Protein AF-A0A523IWC7-F1 (afdb_monomer_lite)

Foldseek 3Di:
DDDDDDDDPDDPDPPPPPPDDDPVNVVVVVVVVVVVVVVVVVVVVVVVVVVVPDDPVVVPCPDDDDPPDDDDDDCVPPDDAADPPDPDDDDDDDDPPDPVRVVVVVVVVVCCVVPRHPD

Secondary structure (DSSP, 8-state):
----------SSSSSSSTTSPPHHHHHHHHHHHHHHHHHHHHHHHHHHHHHHH--TTTTT------TT-------TT----S-TT-SS-PPPP--TT-HHHHHHHHHHHHHHHHHTT--

Sequence (119 aa):
MKRSIVAMGASLALALGACQPTNQQLEDLAKQQDEILAKLTSLEANQKKLLASATPAARRQRPKEDYNKVYKIDIAGSPFLGKADAPVVIVEWSDFQCPYCARATPPLKEVQKKYGDDK

Structure (mmCIF, N/CA/C/O backbone):
data_AF-A0A523IWC7-F1
#
_entry.id   AF-A0A523IWC7-F1
#
loop_
_atom_site.group_PDB
_atom_site.id
_atom_site.type_symbol
_atom_site.label_atom_id
_atom_site.label_alt_id
_atom_site.label_comp_id
_atom_site.label_asym_id
_atom_site.label_entity_id
_atom_site.label_seq_id
_atom_site.pdbx_PDB_ins_code
_atom_site.Cartn_x
_atom_site.Cartn_y
_atom_site.Cartn_z
_atom_site.occupancy
_atom_site.B_iso_or_equiv
_atom_site.auth_seq_id
_atom_site.auth_comp_id
_atom_site.auth_asym_id
_atom_site.auth_atom_id
_atom_site.pdbx_PDB_model_num
ATOM 1 N N . MET A 1 1 ? -53.099 63.778 58.163 1.00 39.47 1 MET A N 1
ATOM 2 C CA . MET A 1 1 ? -53.334 64.291 56.794 1.00 39.47 1 MET A CA 1
ATOM 3 C C . MET A 1 1 ? -52.555 63.439 55.806 1.00 39.47 1 MET A C 1
ATOM 5 O O . MET A 1 1 ? -51.437 63.052 56.102 1.00 39.47 1 MET A O 1
ATOM 9 N N . LYS A 1 2 ? -53.218 63.110 54.697 1.00 48.31 2 LYS A N 1
ATOM 10 C CA . LYS A 1 2 ? -52.832 62.270 53.551 1.00 48.31 2 LYS A CA 1
ATOM 11 C C . LYS A 1 2 ? -51.381 62.417 53.058 1.00 48.31 2 LYS A C 1
ATOM 13 O O . LYS A 1 2 ? -50.902 63.544 52.970 1.00 48.31 2 LYS A O 1
ATOM 18 N N . ARG A 1 3 ? -50.803 61.292 52.599 1.00 48.00 3 ARG A N 1
ATOM 19 C CA . ARG A 1 3 ? -50.104 61.064 51.301 1.00 48.00 3 ARG A CA 1
ATOM 20 C C . ARG A 1 3 ? -49.475 59.656 51.332 1.00 48.00 3 ARG A C 1
ATOM 22 O O . ARG A 1 3 ? -48.490 59.444 52.018 1.00 48.00 3 ARG A O 1
ATOM 29 N N . SER A 1 4 ? -50.163 58.616 50.858 1.00 47.47 4 SER A N 1
ATOM 30 C CA . SER A 1 4 ? -50.070 58.081 49.483 1.00 47.47 4 SER A CA 1
ATOM 31 C C . SER A 1 4 ? -48.649 58.032 48.921 1.00 47.47 4 SER A C 1
ATOM 33 O O . SER A 1 4 ? -48.218 59.020 48.340 1.00 47.47 4 SER A O 1
ATOM 35 N N . ILE A 1 5 ? -48.007 56.860 48.996 1.00 56.12 5 ILE A N 1
ATOM 36 C CA . ILE A 1 5 ? -47.226 56.274 47.894 1.00 56.12 5 ILE A CA 1
ATOM 37 C C . ILE A 1 5 ? -47.553 54.774 47.878 1.00 56.12 5 ILE A C 1
ATOM 39 O O . ILE A 1 5 ? -47.301 54.053 48.838 1.00 56.12 5 ILE A O 1
ATOM 43 N N . VAL A 1 6 ? -48.207 54.351 46.800 1.00 45.88 6 VAL A N 1
ATOM 44 C CA . VAL A 1 6 ? -48.607 52.980 46.481 1.00 45.88 6 VAL A CA 1
ATOM 45 C C . VAL A 1 6 ? -47.650 52.448 45.414 1.00 45.88 6 VAL A C 1
ATOM 47 O O . VAL A 1 6 ? -47.284 53.186 44.508 1.00 45.88 6 VAL A O 1
ATOM 50 N N . ALA A 1 7 ? -47.333 51.158 45.543 1.00 49.75 7 ALA A N 1
ATOM 51 C CA . ALA A 1 7 ? -46.931 50.205 44.507 1.00 49.75 7 ALA A CA 1
ATOM 52 C C . ALA A 1 7 ? -45.690 50.500 43.652 1.00 49.75 7 ALA A C 1
ATOM 54 O O . ALA A 1 7 ? -45.763 51.240 42.682 1.00 49.75 7 ALA A O 1
ATOM 55 N N . MET A 1 8 ? -44.626 49.723 43.890 1.00 46.16 8 MET A N 1
ATOM 56 C CA . MET A 1 8 ? -43.975 48.938 42.826 1.00 46.16 8 MET A CA 1
ATOM 57 C C . MET A 1 8 ? -43.060 47.874 43.456 1.00 46.16 8 MET A C 1
ATOM 59 O O . MET A 1 8 ? -41.846 48.014 43.504 1.00 46.16 8 MET A O 1
ATOM 63 N N . GLY A 1 9 ? -43.647 46.829 44.038 1.00 45.72 9 GLY A N 1
ATOM 64 C CA . GLY A 1 9 ? -42.885 45.846 44.814 1.00 45.72 9 GLY A CA 1
ATOM 65 C C . GLY A 1 9 ? -43.508 44.461 44.807 1.00 45.72 9 GLY A C 1
ATOM 66 O O . GLY A 1 9 ? -43.706 43.890 45.866 1.00 45.72 9 GLY A O 1
ATOM 67 N N . ALA A 1 10 ? -43.883 43.945 43.638 1.00 53.06 10 ALA A N 1
ATOM 68 C CA . ALA A 1 10 ? -44.271 42.545 43.466 1.00 53.06 10 ALA A CA 1
ATOM 69 C C . ALA A 1 10 ? -44.364 42.238 41.970 1.00 53.06 10 ALA A C 1
ATOM 71 O O . ALA A 1 10 ? -45.387 42.558 41.378 1.00 53.06 10 ALA A O 1
ATOM 72 N N . SER A 1 11 ? -43.316 41.679 41.349 1.00 49.88 11 SER A N 1
ATOM 73 C CA . SER A 1 11 ? -43.437 40.936 40.069 1.00 49.88 11 SER A CA 1
ATOM 74 C C . SER A 1 11 ? -42.171 40.196 39.594 1.00 49.88 11 SER A C 1
ATOM 76 O O . SER A 1 11 ? -42.179 39.679 38.485 1.00 49.88 11 SER A O 1
ATOM 78 N N . LEU A 1 12 ? -41.091 40.063 40.379 1.00 50.47 12 LEU A N 1
ATOM 79 C CA . LEU A 1 12 ? -39.894 39.332 39.916 1.00 50.47 12 LEU A CA 1
ATOM 80 C C . LEU A 1 12 ? -39.402 38.259 40.899 1.00 50.47 12 LEU A C 1
ATOM 82 O O . LEU A 1 12 ? -38.232 38.219 41.254 1.00 50.47 12 LEU A O 1
ATOM 86 N N . ALA A 1 13 ? -40.305 37.387 41.355 1.00 50.38 13 ALA A N 1
ATOM 87 C CA . ALA A 1 13 ? -39.958 36.253 42.224 1.00 50.38 13 ALA A CA 1
ATOM 88 C C . ALA A 1 13 ? -40.688 34.943 41.858 1.00 50.38 13 ALA A C 1
ATOM 90 O O . ALA A 1 13 ? -40.920 34.105 42.720 1.00 50.38 13 ALA A O 1
ATOM 91 N N . LEU A 1 14 ? -41.063 34.753 40.586 1.00 51.81 14 LEU A N 1
ATOM 92 C CA . LEU A 1 14 ? -41.802 33.561 40.123 1.00 51.81 14 LEU A CA 1
ATOM 93 C C . LEU A 1 14 ? -41.123 32.788 38.976 1.00 51.81 14 LEU A C 1
ATOM 95 O O . LEU A 1 14 ? -41.728 31.882 38.418 1.00 51.81 14 LEU A O 1
ATOM 99 N N . ALA A 1 15 ? -39.862 33.086 38.643 1.00 51.16 15 ALA A N 1
ATOM 100 C CA . ALA A 1 15 ? -39.154 32.428 37.533 1.00 51.16 15 ALA A CA 1
ATOM 101 C C . ALA A 1 15 ? -37.956 31.546 37.950 1.00 51.16 15 ALA A C 1
ATOM 103 O O . ALA A 1 15 ? -37.194 31.123 37.090 1.00 51.16 15 ALA A O 1
ATOM 104 N N . LEU A 1 16 ? -37.771 31.248 39.244 1.00 51.03 16 LEU A N 1
ATOM 105 C CA . LEU A 1 16 ? -36.663 30.393 39.720 1.00 51.03 16 LEU A CA 1
ATOM 106 C C . LEU A 1 16 ? -37.078 28.950 40.071 1.00 51.03 16 LEU A C 1
A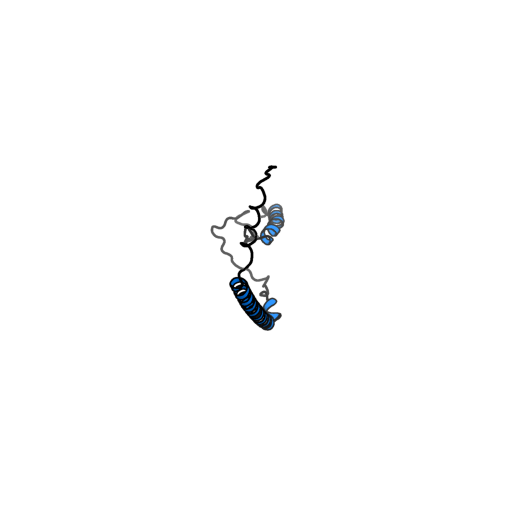TOM 108 O O . LEU A 1 16 ? -36.212 28.122 40.328 1.00 51.03 16 LEU A O 1
ATOM 112 N N . GLY A 1 17 ? -38.374 28.618 40.051 1.00 52.12 17 GLY A N 1
ATOM 113 C CA . GLY A 1 17 ? -38.868 27.280 40.417 1.00 52.12 17 GLY A CA 1
ATOM 114 C C . GLY A 1 17 ? -38.900 26.249 39.280 1.00 52.12 17 GLY A C 1
ATOM 115 O O . GLY A 1 17 ? -39.110 25.071 39.539 1.00 52.12 17 GLY A O 1
ATOM 116 N N . ALA A 1 18 ? -38.696 26.659 38.023 1.00 55.56 18 ALA A N 1
ATOM 117 C CA . ALA A 1 18 ? -38.856 25.777 36.857 1.00 55.56 18 ALA A CA 1
ATOM 118 C C . ALA A 1 18 ? -37.595 24.967 36.484 1.00 55.56 18 ALA A C 1
ATOM 120 O O . ALA A 1 18 ? -37.648 24.155 35.566 1.00 55.56 18 ALA A O 1
ATOM 121 N N . CYS A 1 19 ? -36.472 25.172 37.185 1.00 62.44 19 CYS A N 1
ATOM 122 C CA . CYS A 1 19 ? -35.202 24.479 36.921 1.00 62.44 19 CYS A CA 1
ATOM 123 C C . CYS A 1 19 ? -34.768 23.522 38.043 1.00 62.44 19 CYS A C 1
ATOM 125 O O . CYS A 1 19 ? -33.649 23.013 37.998 1.00 62.44 19 CYS A O 1
ATOM 127 N N . GLN A 1 20 ? -35.601 23.276 39.060 1.00 68.81 20 GLN A N 1
ATOM 128 C CA . GLN A 1 20 ? -35.267 22.285 40.083 1.00 68.81 20 GLN A CA 1
ATOM 129 C C . GLN A 1 20 ? -35.660 20.889 39.587 1.00 68.81 20 GLN A C 1
ATOM 131 O O . GLN A 1 20 ? -36.823 20.692 39.225 1.00 68.81 20 GLN A O 1
ATOM 136 N N . PRO A 1 21 ? -34.722 19.921 39.548 1.00 70.38 21 PRO A N 1
ATOM 137 C CA . PRO A 1 21 ? -35.082 18.545 39.259 1.00 70.38 21 PRO A CA 1
ATOM 138 C C . PRO A 1 21 ? -36.084 18.089 40.319 1.00 70.38 21 PRO A C 1
ATOM 140 O O . PRO A 1 21 ? -35.878 18.271 41.519 1.00 70.38 21 PRO A O 1
ATOM 143 N N . THR A 1 22 ? -37.202 17.538 39.866 1.00 82.12 22 THR A N 1
ATOM 144 C CA . THR A 1 22 ? -38.185 16.912 40.748 1.00 82.12 22 THR A CA 1
ATOM 145 C C . THR A 1 22 ? -37.538 15.725 41.464 1.00 82.12 22 THR A C 1
ATOM 147 O O . THR A 1 22 ? -36.622 15.097 40.931 1.00 82.12 22 THR A O 1
ATOM 150 N N . ASN A 1 23 ? -38.023 15.379 42.659 1.00 82.31 23 ASN A N 1
ATOM 151 C CA . ASN A 1 23 ? -37.513 14.218 43.402 1.00 82.31 23 ASN A CA 1
ATOM 152 C C . ASN A 1 23 ? -37.543 12.935 42.551 1.00 82.31 23 ASN A C 1
ATOM 154 O O . ASN A 1 23 ? -36.611 12.141 42.612 1.00 82.31 23 ASN A O 1
ATOM 158 N N . GLN A 1 24 ? -38.543 12.800 41.672 1.00 84.19 24 GLN A N 1
ATOM 159 C CA . GLN A 1 24 ? -38.629 11.695 40.720 1.00 84.19 24 GLN A CA 1
ATOM 160 C C . GLN A 1 24 ? -37.454 11.674 39.730 1.00 84.19 24 GLN A C 1
ATOM 162 O O . GLN A 1 24 ? -36.846 10.631 39.520 1.00 84.19 24 GLN A O 1
ATOM 167 N N . GLN A 1 25 ? -37.075 12.827 39.170 1.00 84.31 25 GLN A N 1
ATOM 168 C CA . GLN A 1 25 ? -35.934 12.930 38.251 1.00 84.31 25 GLN A CA 1
ATOM 169 C C . GLN A 1 25 ? -34.597 12.604 38.932 1.00 84.31 25 GLN A C 1
ATOM 171 O O . GLN A 1 25 ? -33.688 12.104 38.272 1.00 84.31 25 GLN A O 1
ATOM 176 N N . LEU A 1 26 ? -34.463 12.871 40.236 1.00 88.44 26 LEU A N 1
ATOM 177 C CA . LEU A 1 26 ? -33.267 12.515 41.006 1.00 88.44 26 LEU A CA 1
ATOM 178 C C . LEU A 1 26 ? -33.175 11.004 41.249 1.00 88.44 26 LEU A C 1
ATOM 180 O O . LEU A 1 26 ? -32.096 10.430 41.106 1.00 88.44 26 LEU A O 1
ATOM 184 N N . GLU A 1 27 ? -34.296 10.357 41.566 1.00 88.50 27 GLU A N 1
ATOM 185 C CA . GLU A 1 27 ? -34.364 8.899 41.706 1.00 88.50 27 GLU A CA 1
ATOM 186 C C . GLU A 1 27 ? -34.110 8.183 40.376 1.00 88.50 27 GLU A C 1
ATOM 188 O O . GLU A 1 27 ? -33.378 7.193 40.331 1.00 88.50 27 GLU A O 1
ATOM 193 N N . ASP A 1 28 ? -34.674 8.697 39.283 1.00 92.88 28 ASP A N 1
ATOM 194 C CA . ASP A 1 28 ? -34.475 8.137 37.948 1.00 92.88 28 ASP A CA 1
ATOM 195 C C . ASP A 1 28 ? -33.013 8.288 37.502 1.00 92.88 28 ASP A C 1
ATOM 197 O O . ASP A 1 28 ? -32.423 7.338 36.987 1.00 92.88 28 ASP A O 1
ATOM 201 N N . LEU A 1 29 ? -32.383 9.435 37.783 1.00 90.75 29 LEU A N 1
ATOM 202 C CA . LEU A 1 29 ? -30.965 9.648 37.499 1.00 90.75 29 LEU A CA 1
ATOM 203 C C . LEU A 1 29 ? -30.060 8.729 38.337 1.00 90.75 29 LEU A C 1
ATOM 205 O O . LEU A 1 29 ? -29.052 8.243 37.824 1.00 90.75 29 LEU A O 1
ATOM 209 N N . ALA A 1 30 ? -30.407 8.467 39.601 1.00 92.69 30 ALA A N 1
ATOM 210 C CA . ALA A 1 30 ? -29.674 7.523 40.446 1.00 92.69 30 ALA A CA 1
ATOM 211 C C . ALA A 1 30 ? -29.763 6.088 39.895 1.00 92.69 30 ALA A C 1
ATOM 213 O O . ALA A 1 30 ? -28.738 5.426 39.746 1.00 92.69 30 ALA A O 1
ATOM 214 N N . LYS A 1 31 ? -30.955 5.649 39.467 1.00 95.81 31 LYS A N 1
ATOM 215 C CA . LYS A 1 31 ? -31.139 4.343 38.804 1.00 95.81 31 LYS A CA 1
ATOM 216 C C . LYS A 1 31 ? -30.335 4.239 37.510 1.00 95.81 31 LYS A C 1
ATOM 218 O O . LYS A 1 31 ? -29.704 3.218 37.252 1.00 95.81 31 LYS A O 1
ATOM 223 N N . GLN A 1 32 ? -30.316 5.302 36.705 1.00 95.00 32 GLN A N 1
ATOM 224 C CA . GLN A 1 32 ? -29.512 5.336 35.482 1.00 95.00 32 GLN A CA 1
ATOM 225 C C . GLN A 1 32 ? -28.009 5.248 35.774 1.00 95.00 32 GLN A C 1
ATOM 227 O O . GLN A 1 32 ? -27.287 4.590 35.026 1.00 95.00 32 GLN A O 1
ATOM 232 N N . GLN A 1 33 ? -27.524 5.877 36.849 1.00 96.50 33 GLN A N 1
ATOM 233 C CA . GLN A 1 33 ? -26.123 5.749 37.264 1.00 96.50 33 GLN A CA 1
ATOM 234 C C . GLN A 1 33 ? -25.785 4.308 37.655 1.00 96.50 33 GLN A C 1
ATOM 236 O O . GLN A 1 33 ? -24.772 3.787 37.186 1.00 96.50 33 GLN A O 1
ATOM 241 N N . ASP A 1 34 ? -26.653 3.643 38.420 1.00 96.56 34 ASP A N 1
ATOM 242 C CA . ASP A 1 34 ? -26.472 2.237 38.796 1.00 96.56 34 ASP A CA 1
ATOM 243 C C . ASP A 1 34 ? -26.423 1.321 37.561 1.00 96.56 34 ASP A C 1
ATOM 245 O O . ASP A 1 34 ? -25.545 0.461 37.441 1.00 96.56 34 ASP A O 1
ATOM 249 N N . GLU A 1 35 ? -27.310 1.545 36.586 1.00 96.50 35 GLU A N 1
ATOM 250 C CA . GLU A 1 35 ? -27.310 0.804 35.321 1.00 96.50 35 GLU A CA 1
ATOM 251 C C . GLU A 1 35 ? -26.045 1.048 34.485 1.00 96.50 35 GLU A C 1
ATOM 253 O O . GLU A 1 35 ? -25.490 0.109 33.904 1.00 96.50 35 GLU A O 1
ATOM 258 N N . ILE A 1 36 ? -25.572 2.296 34.403 1.00 97.50 36 ILE A N 1
ATOM 259 C CA . ILE A 1 36 ? -24.343 2.639 33.677 1.00 97.50 36 ILE A CA 1
ATOM 260 C C . ILE A 1 36 ? -23.141 1.968 34.337 1.00 97.50 36 ILE A C 1
ATOM 262 O O . ILE A 1 36 ? -22.333 1.362 33.632 1.00 97.50 36 ILE A O 1
ATOM 266 N N . LEU A 1 37 ? -23.033 2.024 35.667 1.00 96.75 37 LEU A N 1
ATOM 267 C CA . LEU A 1 37 ? -21.945 1.385 36.404 1.00 96.75 37 LEU A CA 1
ATOM 268 C C . LEU A 1 37 ? -21.951 -0.132 36.189 1.00 96.75 37 LEU A C 1
ATOM 270 O O . LEU A 1 37 ? -20.910 -0.701 35.861 1.00 96.75 37 LEU A O 1
ATOM 274 N N . ALA A 1 38 ? -23.122 -0.773 36.239 1.00 97.31 38 ALA A N 1
ATOM 275 C CA . ALA A 1 38 ? -23.253 -2.196 35.931 1.00 97.31 38 ALA A CA 1
ATOM 276 C C . ALA A 1 38 ? -22.793 -2.528 34.497 1.00 97.31 38 ALA A C 1
ATOM 278 O O . ALA A 1 38 ? -22.075 -3.511 34.270 1.00 97.31 38 ALA A O 1
ATOM 279 N N . LYS A 1 39 ? -23.150 -1.688 33.514 1.00 96.75 39 LYS A N 1
ATOM 280 C CA . LYS A 1 39 ? -22.693 -1.847 32.125 1.00 96.75 39 LYS A CA 1
ATOM 281 C C . LYS A 1 39 ? -21.186 -1.660 31.996 1.00 96.75 39 LYS A C 1
ATOM 283 O O . LYS A 1 39 ? -20.556 -2.469 31.315 1.00 96.75 39 LYS A O 1
ATOM 288 N N . LEU A 1 40 ? -20.599 -0.666 32.658 1.00 97.19 40 LEU A N 1
ATOM 289 C CA . LEU A 1 40 ? -19.151 -0.447 32.653 1.00 97.19 40 LEU A CA 1
ATOM 290 C C . LEU A 1 40 ? -18.406 -1.658 33.221 1.00 97.19 40 LEU A C 1
ATOM 292 O O . LEU A 1 40 ? -17.520 -2.176 32.547 1.00 97.19 40 LEU A O 1
ATOM 296 N N . THR A 1 41 ? -18.837 -2.205 34.361 1.00 97.06 41 THR A N 1
ATOM 297 C CA . THR A 1 41 ? -18.237 -3.426 34.927 1.00 97.06 41 THR A CA 1
ATOM 298 C C . THR A 1 41 ? -18.342 -4.617 33.966 1.00 97.06 41 THR A C 1
ATOM 300 O O . THR A 1 41 ? -17.399 -5.398 33.822 1.00 97.06 41 THR A O 1
ATOM 303 N N . SER A 1 42 ? -19.464 -4.753 33.247 1.00 95.56 42 SER A N 1
ATOM 304 C CA . SER A 1 42 ? -19.622 -5.809 32.236 1.00 95.56 42 SER A CA 1
ATOM 305 C C . SER A 1 42 ? -18.686 -5.621 31.033 1.00 95.56 42 SER A C 1
ATOM 307 O O . SER A 1 42 ? -18.109 -6.590 30.533 1.00 95.56 42 SER A O 1
ATOM 309 N N . LEU A 1 43 ? -18.484 -4.376 30.587 1.00 96.06 43 LEU A N 1
ATOM 310 C CA . LEU A 1 43 ? -17.560 -4.039 29.507 1.00 96.06 43 LEU A CA 1
ATOM 311 C C . LEU A 1 43 ? -16.114 -4.300 29.926 1.00 96.06 43 LEU A C 1
ATOM 313 O O . LEU A 1 43 ? -15.372 -4.900 29.153 1.00 96.06 43 LEU A O 1
ATOM 317 N N . GLU A 1 44 ? -15.734 -3.937 31.149 1.00 95.75 44 GLU A N 1
ATOM 318 C CA . GLU A 1 44 ? -14.412 -4.222 31.713 1.00 95.75 44 GLU A CA 1
ATOM 319 C C . GLU A 1 44 ? -14.143 -5.730 31.794 1.00 95.75 44 GLU A C 1
ATOM 321 O O . GLU A 1 44 ? -13.080 -6.201 31.382 1.00 95.75 44 GLU A O 1
ATOM 326 N N . ALA A 1 45 ? -15.120 -6.520 32.253 1.00 94.81 45 ALA A N 1
ATOM 327 C CA . ALA A 1 45 ? -15.010 -7.977 32.294 1.00 94.81 45 ALA A CA 1
ATOM 328 C C . ALA A 1 45 ? -14.855 -8.582 30.887 1.00 94.81 45 ALA A C 1
ATOM 330 O O . ALA A 1 45 ? -13.997 -9.444 30.664 1.00 94.81 45 ALA A O 1
ATOM 331 N N . ASN A 1 46 ? -15.640 -8.095 29.922 1.00 92.44 46 ASN A N 1
ATOM 332 C CA . ASN A 1 46 ? -15.549 -8.510 28.524 1.00 92.44 46 ASN A CA 1
ATOM 333 C C . ASN A 1 46 ? -14.195 -8.137 27.913 1.00 92.44 46 ASN A C 1
ATOM 335 O O . ASN A 1 46 ? -13.560 -8.977 27.279 1.00 92.44 46 ASN A O 1
ATOM 339 N N . GLN A 1 47 ? -13.705 -6.920 28.151 1.00 91.81 47 GLN A N 1
ATOM 340 C CA . GLN A 1 47 ? -12.381 -6.486 27.709 1.00 91.81 47 GLN A CA 1
ATOM 341 C C . GLN A 1 47 ? -11.281 -7.352 28.320 1.00 91.81 47 GLN A C 1
ATOM 343 O O . GLN A 1 47 ? -10.431 -7.852 27.589 1.00 91.81 47 GLN A O 1
ATOM 348 N N . LYS A 1 48 ? -11.319 -7.613 29.632 1.00 92.56 48 LYS A N 1
ATOM 349 C CA . LYS A 1 48 ? -10.345 -8.485 30.304 1.00 92.56 48 LYS A CA 1
ATOM 350 C C . LYS A 1 48 ? -10.347 -9.896 29.716 1.00 92.56 48 LYS A C 1
ATOM 352 O O . LYS A 1 48 ? -9.278 -10.459 29.493 1.00 92.56 48 LYS A O 1
ATOM 357 N N . LYS A 1 49 ? -11.524 -10.452 29.416 1.00 89.50 49 LYS A N 1
ATOM 358 C CA . LYS A 1 49 ? -11.666 -11.759 28.758 1.00 89.50 49 LYS A CA 1
ATOM 359 C C . LYS A 1 49 ? -11.075 -11.750 27.346 1.00 89.50 49 LYS A C 1
ATOM 361 O O . LYS A 1 49 ? -10.315 -12.653 27.008 1.00 89.50 49 LYS A O 1
ATOM 366 N N . LEU A 1 50 ? -11.376 -10.723 26.549 1.00 84.00 50 LEU A N 1
ATOM 367 C CA . LEU A 1 50 ? -10.836 -10.562 25.197 1.00 84.00 50 LEU A CA 1
ATOM 368 C C . LEU A 1 50 ? -9.308 -10.426 25.216 1.00 84.00 50 LEU A C 1
ATOM 370 O O . LEU A 1 50 ? -8.619 -11.113 24.464 1.00 84.00 50 LEU A O 1
ATOM 374 N N . LEU A 1 51 ? -8.771 -9.613 26.124 1.00 82.25 51 LEU A N 1
ATOM 375 C CA . LEU A 1 51 ? -7.332 -9.411 26.292 1.00 82.25 51 LEU A CA 1
ATOM 376 C C . LEU A 1 51 ? -6.620 -10.670 26.806 1.00 82.25 51 LEU A C 1
ATOM 378 O O . LEU A 1 51 ? -5.526 -10.968 26.342 1.00 82.25 51 LEU A O 1
ATOM 382 N N . ALA A 1 52 ? -7.242 -11.441 27.702 1.00 80.19 52 ALA A N 1
ATOM 3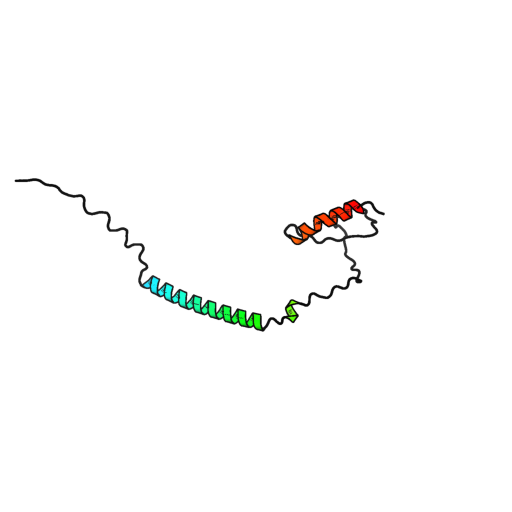83 C CA . ALA A 1 52 ? -6.705 -12.722 28.166 1.00 80.19 52 ALA A CA 1
ATOM 384 C C . ALA A 1 52 ? -6.742 -13.807 27.075 1.00 80.19 52 ALA A C 1
ATOM 386 O O . ALA A 1 52 ? -5.871 -14.673 27.036 1.00 80.19 52 ALA A O 1
ATOM 387 N N . SER A 1 53 ? -7.728 -13.752 26.172 1.00 66.44 53 SER A N 1
ATOM 388 C CA . SER A 1 53 ? -7.811 -14.642 25.005 1.00 66.44 53 SER A CA 1
ATOM 389 C C . SER A 1 53 ? -6.883 -14.234 23.853 1.00 66.44 53 SER A C 1
ATOM 391 O O . SER A 1 53 ? -6.600 -15.041 22.967 1.00 66.44 53 SER A O 1
ATOM 393 N N . ALA A 1 54 ? -6.368 -13.001 23.867 1.00 67.69 54 ALA A N 1
ATOM 394 C CA . ALA A 1 54 ? -5.415 -12.520 22.881 1.00 67.69 54 ALA A CA 1
ATOM 395 C C . ALA A 1 54 ? -4.006 -13.036 23.212 1.00 67.69 54 ALA A C 1
ATOM 397 O O . ALA A 1 54 ? -3.253 -12.435 23.977 1.00 67.69 54 ALA A O 1
ATOM 398 N N . THR A 1 55 ? -3.608 -14.151 22.599 1.00 61.59 55 THR A N 1
ATOM 399 C CA . THR A 1 55 ? -2.211 -14.593 22.651 1.00 61.59 55 THR A CA 1
ATOM 400 C C . THR A 1 55 ? -1.318 -13.629 21.851 1.00 61.59 55 THR A C 1
ATOM 402 O O . THR A 1 55 ? -1.654 -13.270 20.718 1.00 61.59 55 THR A O 1
ATOM 405 N N . PRO A 1 56 ? -0.127 -13.244 22.359 1.00 60.34 56 PRO A N 1
ATOM 406 C CA . PRO A 1 56 ? 0.840 -12.419 21.622 1.00 60.34 56 PRO A CA 1
ATOM 407 C C . PRO A 1 56 ? 1.243 -12.998 20.255 1.00 60.34 56 PRO A C 1
ATOM 409 O O . PRO A 1 56 ? 1.671 -12.258 19.368 1.00 60.34 56 PRO A O 1
ATOM 412 N N . ALA A 1 57 ? 1.093 -14.315 20.084 1.00 56.66 57 ALA A N 1
ATOM 413 C CA . ALA A 1 57 ? 1.359 -15.041 18.848 1.00 56.66 57 ALA A CA 1
ATOM 414 C C . ALA A 1 57 ? 0.339 -14.732 17.737 1.00 56.66 57 ALA A C 1
ATOM 416 O O . ALA A 1 57 ? 0.740 -14.533 16.591 1.00 56.66 57 ALA A O 1
ATOM 417 N N . ALA A 1 58 ? -0.949 -14.588 18.068 1.00 57.75 58 ALA A N 1
ATOM 418 C CA . ALA A 1 58 ? -1.990 -14.261 17.090 1.00 57.75 58 ALA A CA 1
ATOM 419 C C . ALA A 1 58 ? -1.827 -12.840 16.516 1.00 57.75 58 ALA A C 1
ATOM 421 O O . ALA A 1 58 ? -2.216 -12.567 15.386 1.00 57.75 58 ALA A O 1
ATOM 422 N N . ARG A 1 59 ? -1.178 -11.935 17.263 1.00 59.53 59 ARG A N 1
ATOM 423 C CA . ARG A 1 59 ? -0.908 -10.558 16.823 1.00 59.53 59 ARG A CA 1
ATOM 424 C C . ARG A 1 59 ? 0.283 -10.436 15.859 1.00 59.53 59 ARG A C 1
ATOM 426 O O . ARG A 1 59 ? 0.501 -9.354 15.322 1.00 59.53 59 ARG A O 1
ATOM 433 N N . ARG A 1 60 ? 1.088 -11.491 15.662 1.00 60.56 60 ARG A N 1
ATOM 434 C CA . ARG A 1 60 ? 2.416 -11.377 15.020 1.00 60.56 60 ARG A CA 1
ATOM 435 C C . ARG A 1 60 ? 2.679 -12.257 13.814 1.00 60.56 60 ARG A C 1
ATOM 437 O O . ARG A 1 60 ? 3.753 -12.128 13.235 1.00 60.56 60 ARG A O 1
ATOM 444 N N . GLN A 1 61 ? 1.763 -13.112 13.393 1.00 62.38 61 GLN A N 1
ATOM 445 C CA . GLN A 1 61 ? 2.021 -13.912 12.199 1.00 62.38 61 GLN A CA 1
ATOM 446 C C . GLN A 1 61 ? 1.322 -13.284 11.002 1.00 62.38 61 GLN A C 1
ATOM 448 O O . GLN A 1 61 ? 0.327 -13.790 10.498 1.00 62.38 61 GLN A O 1
ATOM 453 N N . ARG A 1 62 ? 1.880 -12.156 10.532 1.00 71.94 62 ARG A N 1
ATOM 454 C CA . ARG A 1 62 ? 1.746 -11.850 9.104 1.00 71.94 62 ARG A CA 1
ATOM 455 C C . ARG A 1 62 ? 2.262 -13.083 8.353 1.00 71.94 62 ARG A C 1
ATOM 457 O O . ARG A 1 62 ? 3.329 -13.577 8.737 1.00 71.94 62 ARG A O 1
ATOM 464 N N . PRO A 1 63 ? 1.529 -13.602 7.355 1.00 77.31 63 PRO A N 1
ATOM 465 C CA . PRO A 1 63 ? 2.051 -14.649 6.494 1.00 77.31 63 PRO A CA 1
ATOM 466 C C . PRO A 1 63 ? 3.461 -14.272 6.042 1.00 77.31 63 PRO A C 1
ATOM 468 O O . PRO A 1 63 ? 3.729 -13.116 5.712 1.00 77.31 63 PRO A O 1
ATOM 471 N N . LYS A 1 64 ? 4.393 -15.220 6.119 1.00 81.62 64 LYS A N 1
ATOM 472 C CA . LYS A 1 64 ? 5.744 -14.981 5.622 1.00 81.62 64 LYS A CA 1
ATOM 473 C C . LYS A 1 64 ? 5.642 -14.873 4.105 1.00 81.62 64 LYS A C 1
ATOM 475 O O . LYS A 1 64 ? 5.304 -15.859 3.455 1.00 81.62 64 LYS A O 1
ATOM 480 N N . GLU A 1 65 ? 5.907 -13.687 3.575 1.00 85.06 65 GLU A N 1
ATOM 481 C CA . GLU A 1 65 ? 5.916 -13.473 2.131 1.00 85.06 65 GLU A CA 1
ATOM 482 C C . GLU A 1 65 ? 7.042 -14.291 1.486 1.00 85.06 65 GLU A C 1
ATOM 484 O O . GLU A 1 65 ? 8.164 -14.353 2.001 1.00 85.06 65 GLU A O 1
ATOM 489 N N . ASP A 1 66 ? 6.731 -14.930 0.360 1.00 90.62 66 ASP A N 1
ATOM 490 C CA . ASP A 1 66 ? 7.707 -15.613 -0.485 1.00 90.62 66 ASP A CA 1
ATOM 491 C C . ASP A 1 66 ? 8.127 -14.678 -1.621 1.00 90.62 66 ASP A C 1
ATOM 493 O O . ASP A 1 66 ? 7.416 -14.528 -2.614 1.00 90.62 66 ASP A O 1
ATOM 497 N N . TYR A 1 67 ? 9.295 -14.052 -1.472 1.00 87.94 67 TYR A N 1
ATOM 498 C CA . TYR A 1 67 ? 9.831 -13.107 -2.455 1.00 87.94 67 TYR A CA 1
ATOM 499 C C . TYR A 1 67 ? 10.234 -13.750 -3.791 1.00 87.94 67 TYR A C 1
ATOM 501 O O . TYR A 1 67 ? 10.451 -13.023 -4.756 1.00 87.94 67 TYR A O 1
ATOM 509 N N . ASN A 1 68 ? 10.335 -15.082 -3.871 1.00 92.12 68 ASN A N 1
ATOM 510 C CA . ASN A 1 68 ? 10.662 -15.784 -5.118 1.00 92.12 68 ASN A CA 1
ATOM 511 C C . ASN A 1 68 ? 9.413 -16.250 -5.874 1.00 92.12 68 ASN A C 1
ATOM 513 O O . ASN A 1 68 ? 9.509 -16.723 -7.009 1.00 92.12 68 ASN A O 1
ATOM 517 N N . LYS A 1 69 ? 8.233 -16.140 -5.260 1.00 90.69 69 LYS A N 1
ATOM 518 C CA . LYS A 1 69 ? 6.988 -16.552 -5.890 1.00 90.69 69 LYS A CA 1
ATOM 519 C C . LYS A 1 69 ? 6.510 -15.486 -6.868 1.00 90.69 69 LYS A C 1
ATOM 521 O O . LYS A 1 69 ? 6.093 -14.398 -6.480 1.00 90.69 69 LYS A O 1
ATOM 526 N N . VAL A 1 70 ? 6.505 -15.841 -8.149 1.00 88.94 70 VAL A N 1
ATOM 527 C CA . VAL A 1 70 ? 5.957 -14.997 -9.214 1.00 88.94 70 VAL A CA 1
ATOM 528 C C . VAL A 1 70 ? 4.460 -15.254 -9.348 1.00 88.94 70 VAL A C 1
ATOM 530 O O . VAL A 1 70 ? 4.028 -16.366 -9.659 1.00 88.94 70 VAL A O 1
ATOM 533 N N . TYR A 1 71 ? 3.661 -14.214 -9.131 1.00 88.44 71 TYR A N 1
ATOM 534 C CA . TYR A 1 71 ? 2.218 -14.246 -9.344 1.00 88.44 71 TYR A CA 1
ATOM 535 C C . TYR A 1 71 ? 1.887 -13.749 -10.750 1.00 88.44 71 TYR A C 1
ATOM 537 O O . TYR A 1 71 ? 2.341 -12.684 -11.162 1.00 88.44 71 TYR A O 1
ATOM 545 N N . LYS A 1 72 ? 1.066 -14.508 -11.481 1.00 90.19 72 LYS A N 1
ATOM 546 C CA . LYS A 1 72 ? 0.464 -14.029 -12.727 1.00 90.19 72 LYS A CA 1
ATOM 547 C C . LYS A 1 72 ? -0.771 -13.213 -12.373 1.00 90.19 72 LYS A C 1
ATOM 549 O O . LYS A 1 72 ? -1.744 -13.771 -11.873 1.00 90.19 72 LYS A O 1
ATOM 554 N N . ILE A 1 73 ? -0.701 -11.910 -12.601 1.00 91.25 73 ILE A N 1
ATOM 555 C CA . ILE A 1 73 ? -1.809 -10.984 -12.382 1.00 91.25 73 ILE A CA 1
ATOM 556 C C . ILE A 1 73 ? -2.407 -10.671 -13.750 1.00 91.25 73 ILE A C 1
ATOM 558 O O . ILE A 1 73 ? -1.682 -10.243 -14.647 1.00 91.25 73 ILE A O 1
ATOM 562 N N . ASP A 1 74 ? -3.705 -10.917 -13.919 1.00 92.12 74 ASP A N 1
ATOM 563 C CA . ASP A 1 74 ? -4.412 -10.506 -15.128 1.00 92.12 74 ASP A CA 1
ATOM 564 C C . ASP A 1 74 ? -4.636 -8.990 -15.093 1.00 92.12 74 ASP A C 1
ATOM 566 O O . ASP A 1 74 ? -5.199 -8.454 -14.138 1.00 92.12 74 ASP A O 1
ATOM 570 N N . ILE A 1 75 ? -4.145 -8.307 -16.121 1.00 91.75 75 ILE A N 1
ATOM 571 C CA . ILE A 1 75 ? -4.225 -6.852 -16.275 1.00 91.75 75 ILE A CA 1
ATOM 572 C C . ILE A 1 75 ? -5.010 -6.456 -17.532 1.00 91.75 75 ILE A C 1
ATOM 574 O O . ILE A 1 75 ? -4.970 -5.296 -17.942 1.00 91.75 75 ILE A O 1
ATOM 578 N N . ALA A 1 76 ? -5.711 -7.401 -18.170 1.00 93.00 76 ALA A N 1
ATOM 579 C CA . ALA A 1 76 ? -6.499 -7.125 -19.363 1.00 93.00 76 ALA A CA 1
ATOM 580 C C . ALA A 1 76 ? -7.558 -6.040 -19.093 1.00 93.00 76 ALA A C 1
ATOM 582 O O . ALA A 1 76 ? -8.366 -6.142 -18.174 1.00 93.00 76 ALA A O 1
ATOM 583 N N . GLY A 1 77 ? -7.549 -4.982 -19.910 1.00 93.00 77 GLY A N 1
ATOM 584 C CA . GLY A 1 77 ? -8.473 -3.849 -19.780 1.00 93.00 77 GLY A CA 1
ATOM 585 C C . GLY A 1 77 ? -8.123 -2.841 -18.678 1.00 93.00 77 GLY A C 1
ATOM 586 O O . GLY A 1 77 ? -8.791 -1.811 -18.582 1.00 93.00 77 GLY A O 1
ATOM 587 N N . SER A 1 78 ? -7.079 -3.086 -17.882 1.00 93.69 78 SER A N 1
ATOM 588 C CA . SER A 1 78 ? -6.601 -2.125 -16.887 1.00 93.69 78 SER A CA 1
ATOM 589 C C . SER A 1 78 ? -5.894 -0.939 -17.555 1.00 93.69 78 SER A C 1
ATOM 591 O O . SER A 1 78 ? -5.165 -1.126 -18.535 1.00 93.69 78 SER A O 1
ATOM 593 N N . PRO A 1 79 ? -6.054 0.289 -17.030 1.00 93.31 79 PRO A N 1
ATOM 594 C CA . PRO A 1 79 ? -5.250 1.418 -17.471 1.00 93.31 79 PRO A CA 1
ATOM 595 C C . PRO A 1 79 ? -3.780 1.175 -17.118 1.00 93.31 79 PRO A C 1
ATOM 597 O O . PRO A 1 79 ? -3.464 0.662 -16.044 1.00 93.31 79 PRO A O 1
ATOM 600 N N . PHE A 1 80 ? -2.876 1.573 -18.008 1.00 92.50 80 PHE A N 1
ATOM 601 C CA . PHE A 1 80 ? -1.441 1.445 -17.788 1.00 92.50 80 PHE A CA 1
ATOM 602 C C . PHE A 1 80 ? -0.688 2.658 -18.330 1.00 92.50 80 PHE A C 1
ATOM 604 O O . PHE A 1 80 ? -1.205 3.438 -19.131 1.00 92.50 80 PHE A O 1
ATOM 611 N N . LEU A 1 81 ? 0.550 2.806 -17.868 1.00 89.88 81 LEU A N 1
ATOM 612 C CA . LEU A 1 81 ? 1.490 3.827 -18.311 1.00 89.88 81 LEU A CA 1
ATOM 613 C C . LEU A 1 81 ? 2.798 3.146 -18.716 1.00 89.88 81 LEU A C 1
ATOM 615 O O . LEU A 1 81 ? 3.244 2.224 -18.037 1.00 89.88 81 LEU A O 1
ATOM 619 N N . GLY A 1 82 ? 3.426 3.636 -19.785 1.00 88.38 82 GLY A N 1
ATOM 620 C CA . GLY A 1 82 ? 4.667 3.077 -20.326 1.00 88.38 82 GLY A CA 1
ATOM 621 C C . GLY A 1 82 ? 4.440 2.187 -21.548 1.00 88.38 82 GLY A C 1
ATOM 622 O O . GLY A 1 82 ? 3.378 2.210 -22.174 1.00 88.38 82 GLY A O 1
ATOM 623 N N . LYS A 1 83 ? 5.473 1.430 -21.919 1.00 89.19 83 LYS A N 1
ATOM 624 C CA . LYS A 1 83 ? 5.455 0.560 -23.099 1.00 89.19 83 LYS A CA 1
ATOM 625 C C . LYS A 1 83 ? 4.689 -0.735 -22.827 1.00 89.19 83 LYS A C 1
ATOM 627 O O . LYS A 1 83 ? 4.827 -1.332 -21.765 1.00 89.19 83 LYS A O 1
ATOM 632 N N . ALA A 1 84 ? 3.933 -1.202 -23.820 1.00 87.81 84 ALA A N 1
ATOM 633 C CA . ALA A 1 84 ? 3.172 -2.450 -23.722 1.00 87.81 84 ALA A CA 1
ATOM 634 C C . ALA A 1 84 ? 4.066 -3.704 -23.628 1.00 87.81 84 ALA A C 1
ATOM 636 O O . ALA A 1 84 ? 3.625 -4.732 -23.126 1.00 87.81 84 ALA A O 1
ATOM 637 N N . ASP A 1 85 ? 5.306 -3.613 -24.112 1.00 88.06 85 ASP A N 1
ATOM 638 C CA . ASP A 1 85 ? 6.308 -4.680 -24.149 1.00 88.06 85 ASP A CA 1
ATOM 639 C C . ASP A 1 85 ? 7.421 -4.509 -23.100 1.00 88.06 85 ASP A C 1
ATOM 641 O O . ASP A 1 85 ? 8.468 -5.136 -23.222 1.00 88.06 85 ASP A O 1
ATOM 645 N N . ALA A 1 86 ? 7.208 -3.674 -22.074 1.00 91.19 86 ALA A N 1
ATOM 646 C CA . ALA A 1 86 ? 8.213 -3.401 -21.049 1.00 91.19 86 ALA A CA 1
ATOM 647 C C . ALA A 1 86 ? 8.717 -4.691 -20.357 1.00 91.19 86 ALA A C 1
ATOM 649 O O . ALA A 1 86 ? 7.911 -5.551 -19.984 1.00 91.19 86 ALA A O 1
ATOM 650 N N . PRO A 1 87 ? 10.034 -4.815 -20.095 1.00 90.69 87 PRO A N 1
ATOM 651 C CA . PRO A 1 87 ? 10.632 -6.024 -19.524 1.00 90.69 87 PRO A CA 1
ATOM 652 C C . PRO A 1 87 ? 10.284 -6.213 -18.041 1.00 90.69 87 PRO A C 1
ATOM 654 O O . PRO A 1 87 ? 10.405 -7.313 -17.502 1.00 90.69 87 PRO A O 1
ATOM 657 N N . VAL A 1 88 ? 9.854 -5.140 -17.370 1.00 90.75 88 VAL A N 1
ATOM 658 C CA . VAL A 1 88 ? 9.402 -5.137 -15.979 1.00 90.75 88 VAL A CA 1
ATOM 659 C C . VAL A 1 88 ? 8.057 -4.425 -15.903 1.00 90.75 88 VAL A C 1
ATOM 661 O O . VAL A 1 88 ? 7.925 -3.287 -16.347 1.00 90.75 88 VAL A O 1
ATOM 664 N N . VAL A 1 89 ? 7.072 -5.081 -15.287 1.00 90.88 89 VAL A N 1
ATOM 665 C CA . VAL A 1 89 ? 5.726 -4.537 -15.066 1.00 90.88 89 VAL A CA 1
ATOM 666 C C . VAL A 1 89 ? 5.486 -4.388 -13.567 1.00 90.88 89 VAL A C 1
ATOM 668 O O . VAL A 1 89 ? 5.628 -5.348 -12.811 1.00 90.88 89 VAL A O 1
ATOM 671 N N . ILE A 1 90 ? 5.104 -3.185 -13.135 1.00 92.38 90 ILE A N 1
ATOM 672 C CA . ILE A 1 90 ? 4.687 -2.901 -11.757 1.00 92.38 90 ILE A CA 1
ATOM 673 C C . ILE A 1 90 ? 3.163 -2.804 -11.741 1.00 92.38 90 ILE A C 1
ATOM 675 O O . ILE A 1 90 ? 2.593 -1.947 -12.413 1.00 92.38 90 ILE A O 1
ATOM 679 N N . 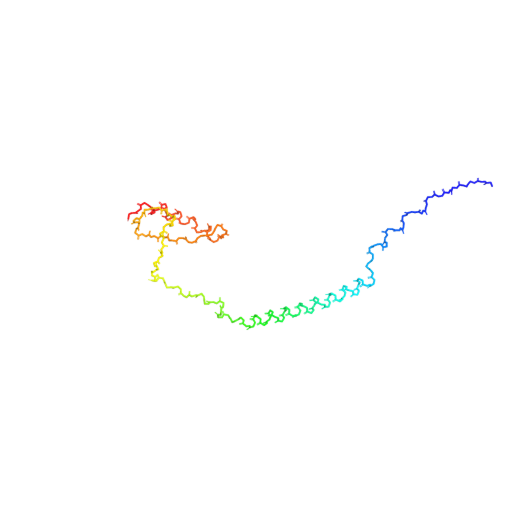VAL A 1 91 ? 2.506 -3.665 -10.963 1.00 93.56 91 VAL A N 1
ATOM 680 C CA . VAL A 1 91 ? 1.055 -3.603 -10.744 1.00 93.56 91 VAL A CA 1
ATOM 681 C C . VAL A 1 91 ? 0.787 -2.929 -9.401 1.00 93.56 91 VAL A C 1
ATOM 683 O O . VAL A 1 91 ? 1.193 -3.438 -8.356 1.00 93.56 91 VAL A O 1
ATOM 686 N N . GLU A 1 92 ? 0.122 -1.775 -9.428 1.00 93.12 92 GLU A N 1
ATOM 687 C CA . GLU A 1 92 ? -0.223 -0.998 -8.235 1.00 93.12 92 GLU A CA 1
ATOM 688 C C . GLU A 1 92 ? -1.701 -1.192 -7.865 1.00 93.12 92 GLU A C 1
ATOM 690 O O . GLU A 1 92 ? -2.591 -0.921 -8.669 1.00 93.12 92 GLU A O 1
ATOM 695 N N . TRP A 1 93 ? -1.963 -1.584 -6.614 1.00 93.19 93 TRP A N 1
ATOM 696 C CA . TRP A 1 93 ? -3.277 -1.425 -5.988 1.00 93.19 93 TRP A CA 1
ATOM 697 C C . TRP A 1 93 ? -3.256 -0.191 -5.098 1.00 93.19 93 TRP A C 1
ATOM 699 O O . TRP A 1 93 ? -2.505 -0.129 -4.122 1.00 93.19 93 TRP A O 1
ATOM 709 N N . SER A 1 94 ? -4.090 0.783 -5.441 1.00 94.00 94 SER A N 1
ATOM 710 C CA . SER A 1 94 ? -4.123 2.091 -4.797 1.00 94.00 94 SER A CA 1
ATOM 711 C C . SER A 1 94 ? -5.547 2.460 -4.403 1.00 94.00 94 SER A C 1
ATOM 713 O O . SER A 1 94 ? -6.507 2.067 -5.064 1.00 94.00 94 SER A O 1
ATOM 715 N N . ASP A 1 95 ? -5.671 3.237 -3.334 1.00 95.50 95 ASP A N 1
ATOM 716 C CA . ASP A 1 95 ? -6.927 3.827 -2.876 1.00 95.50 95 ASP A CA 1
ATOM 717 C C . ASP A 1 95 ? -6.684 5.318 -2.621 1.00 95.50 95 ASP A C 1
ATOM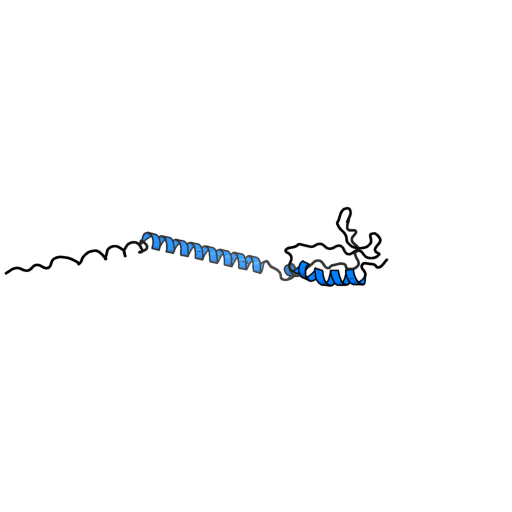 719 O O . ASP A 1 95 ? -5.723 5.692 -1.939 1.00 95.50 95 ASP A O 1
ATOM 723 N N . PHE A 1 96 ? -7.558 6.172 -3.161 1.00 94.81 96 PHE A N 1
ATOM 724 C CA . PHE A 1 96 ? -7.456 7.628 -3.053 1.00 94.81 96 PHE A CA 1
ATOM 725 C C . PHE A 1 96 ? -7.470 8.141 -1.610 1.00 94.81 96 PHE A C 1
ATOM 727 O O . PHE A 1 96 ? -6.936 9.217 -1.340 1.00 94.81 96 PHE A O 1
ATOM 734 N N . GLN A 1 97 ? -8.065 7.394 -0.680 1.00 96.94 97 GLN A N 1
ATOM 735 C CA . GLN A 1 97 ? -8.157 7.777 0.728 1.00 96.94 97 GLN A CA 1
ATOM 736 C C . GLN A 1 97 ? -7.049 7.154 1.586 1.00 96.94 97 GLN A C 1
ATOM 738 O O . GLN A 1 97 ? -6.946 7.462 2.774 1.00 96.94 97 GLN A O 1
ATOM 743 N N . CYS A 1 98 ? -6.199 6.294 1.016 1.00 96.69 98 CYS A N 1
ATOM 744 C CA . CYS A 1 98 ? -5.154 5.620 1.772 1.00 96.69 98 CYS A CA 1
ATOM 745 C C . CYS A 1 98 ? -3.905 6.514 1.923 1.00 96.69 98 CYS A C 1
ATOM 747 O O . CYS A 1 98 ? -3.171 6.732 0.951 1.00 96.69 98 CYS A O 1
ATOM 749 N N . PRO A 1 99 ? -3.560 6.971 3.146 1.00 96.38 99 PRO A N 1
ATOM 750 C CA . PRO A 1 99 ? -2.384 7.817 3.358 1.00 96.38 99 PRO A CA 1
ATOM 751 C C . PRO A 1 99 ? -1.068 7.083 3.067 1.00 96.38 99 PRO A C 1
ATOM 753 O O . PRO A 1 99 ? -0.050 7.717 2.805 1.00 96.38 99 PRO A O 1
ATOM 756 N N . TYR A 1 100 ? -1.061 5.748 3.098 1.00 96.12 100 TYR A N 1
ATOM 757 C CA . TYR A 1 100 ? 0.110 4.950 2.742 1.00 96.12 100 TYR A CA 1
ATOM 758 C C . TYR A 1 100 ? 0.333 4.900 1.229 1.00 96.12 100 TYR A C 1
ATOM 760 O O . TYR A 1 100 ? 1.477 5.044 0.799 1.00 96.12 100 TYR A O 1
ATOM 768 N N . CYS A 1 101 ? -0.740 4.780 0.440 1.00 94.94 101 CYS A N 1
ATOM 769 C CA . CYS A 1 101 ? -0.686 4.840 -1.023 1.00 94.94 101 CYS A CA 1
ATOM 770 C C . CYS A 1 101 ? -0.165 6.204 -1.495 1.00 94.94 101 CYS A C 1
ATOM 772 O O . CYS A 1 101 ? 0.745 6.260 -2.318 1.00 94.94 101 CYS A O 1
ATOM 774 N N . ALA A 1 102 ? -0.620 7.300 -0.876 1.00 96.06 102 ALA A N 1
ATOM 775 C CA . ALA A 1 102 ? -0.128 8.645 -1.189 1.00 96.06 102 ALA A CA 1
ATOM 776 C C . ALA A 1 102 ? 1.400 8.791 -1.026 1.00 96.06 102 ALA A C 1
ATOM 778 O O . ALA A 1 102 ? 2.045 9.527 -1.772 1.00 96.06 102 ALA A O 1
ATOM 779 N N . ARG A 1 103 ? 2.006 8.066 -0.074 1.00 96.69 103 ARG A N 1
ATOM 780 C CA . ARG A 1 103 ? 3.467 8.064 0.126 1.00 96.69 103 ARG A CA 1
ATOM 781 C C . ARG A 1 103 ? 4.221 7.225 -0.907 1.00 96.69 103 ARG A C 1
ATOM 783 O O . ARG A 1 103 ? 5.414 7.447 -1.083 1.00 96.69 103 ARG A O 1
ATOM 790 N N . ALA A 1 104 ? 3.557 6.282 -1.576 1.00 95.50 104 ALA A N 1
ATOM 791 C CA . ALA A 1 104 ? 4.155 5.461 -2.628 1.00 95.50 104 ALA A CA 1
ATOM 792 C C . ALA A 1 104 ? 4.203 6.181 -3.988 1.00 95.50 104 ALA A C 1
ATOM 794 O O . ALA A 1 104 ? 5.049 5.863 -4.820 1.00 95.50 104 ALA A O 1
ATOM 795 N N . THR A 1 105 ? 3.354 7.189 -4.213 1.00 93.44 105 THR A N 1
ATOM 796 C CA . THR A 1 105 ? 3.292 7.900 -5.499 1.00 93.44 105 THR A CA 1
ATOM 797 C C . THR A 1 105 ? 4.608 8.590 -5.898 1.00 93.44 105 THR A C 1
ATOM 799 O O . THR A 1 105 ? 5.013 8.428 -7.051 1.00 93.44 105 THR A O 1
ATOM 802 N N . PRO A 1 106 ? 5.313 9.349 -5.025 1.00 96.25 106 PRO A N 1
ATOM 803 C CA . PRO A 1 106 ? 6.570 9.994 -5.413 1.00 96.25 106 PRO A CA 1
ATOM 804 C C . PRO A 1 106 ? 7.666 9.027 -5.903 1.00 96.25 106 PRO A C 1
ATOM 806 O O . PRO A 1 106 ? 8.145 9.238 -7.016 1.00 96.25 106 PRO A O 1
ATOM 809 N N . PRO A 1 107 ? 8.037 7.947 -5.180 1.00 96.56 107 PRO A N 1
ATOM 810 C CA . PRO A 1 107 ? 9.069 7.030 -5.666 1.00 96.56 107 PRO A CA 1
ATOM 811 C C . PRO A 1 107 ? 8.652 6.285 -6.943 1.00 96.56 107 PRO A C 1
ATOM 813 O O . PRO A 1 107 ? 9.490 6.065 -7.814 1.00 96.56 107 PRO A O 1
ATOM 816 N N . LEU A 1 108 ? 7.367 5.950 -7.120 1.00 94.50 108 LEU A N 1
ATOM 817 C CA . LEU A 1 108 ? 6.889 5.350 -8.375 1.00 94.50 108 LEU A CA 1
ATOM 818 C C . LEU A 1 108 ? 7.069 6.298 -9.570 1.00 94.50 108 LEU A C 1
ATOM 820 O O . LEU A 1 108 ? 7.499 5.867 -10.640 1.00 94.50 108 LEU A O 1
ATOM 824 N N . LYS A 1 109 ? 6.827 7.602 -9.382 1.00 93.88 109 LYS A N 1
ATOM 825 C CA . LYS A 1 109 ? 7.099 8.618 -10.412 1.00 93.88 109 LYS A CA 1
ATOM 826 C C . LYS A 1 109 ? 8.587 8.746 -10.730 1.00 93.88 109 LYS A C 1
ATOM 828 O O . LYS A 1 109 ? 8.937 8.963 -11.887 1.00 93.88 109 LYS A O 1
ATOM 833 N N . GLU A 1 110 ? 9.467 8.615 -9.740 1.00 96.00 110 GLU A N 1
ATOM 834 C CA . GLU A 1 110 ? 10.918 8.625 -9.970 1.00 96.00 110 GLU A CA 1
ATOM 835 C C . GLU A 1 110 ? 11.372 7.414 -10.790 1.00 96.00 110 GLU A C 1
ATOM 837 O O . GLU A 1 110 ? 12.144 7.572 -11.736 1.00 96.00 110 GLU A O 1
ATOM 842 N N . VAL A 1 111 ? 10.848 6.222 -10.481 1.00 94.12 111 VAL A N 1
ATOM 843 C CA . VAL A 1 111 ? 11.091 4.999 -11.262 1.00 94.12 111 VAL A CA 1
ATOM 844 C C . VAL A 1 111 ? 10.599 5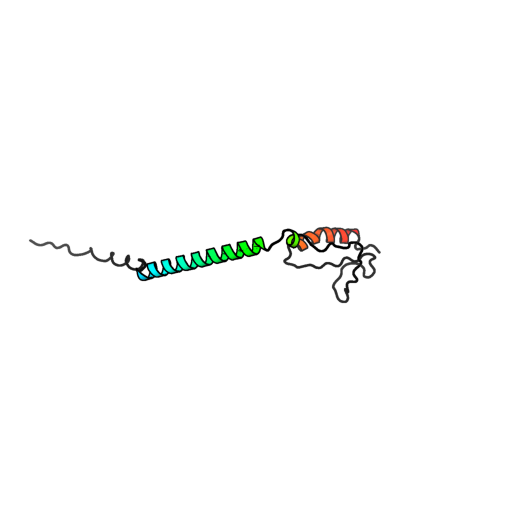.178 -12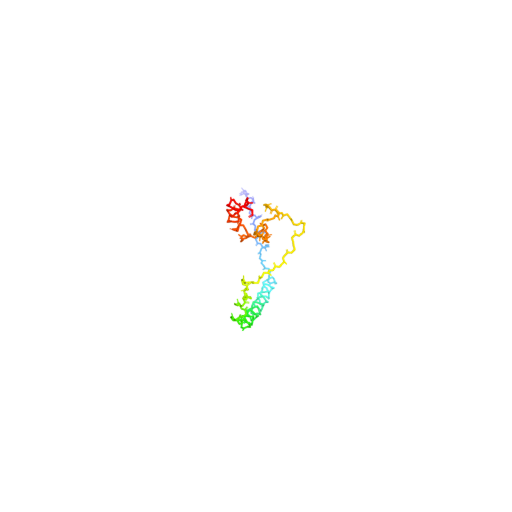.695 1.00 94.12 111 VAL A C 1
ATOM 846 O O . VAL A 1 111 ? 11.358 4.939 -13.631 1.00 94.12 111 VAL A O 1
ATOM 849 N N . GLN A 1 112 ? 9.372 5.671 -12.876 1.00 92.06 112 GLN A N 1
ATOM 850 C CA . GLN A 1 112 ? 8.813 5.936 -14.200 1.00 92.06 112 GLN A CA 1
ATOM 851 C C . GLN A 1 112 ? 9.654 6.949 -14.983 1.00 92.06 112 GLN A C 1
ATOM 853 O O . GLN A 1 112 ? 9.943 6.731 -16.152 1.00 92.06 112 GLN A O 1
ATOM 858 N N . LYS A 1 113 ? 10.090 8.043 -14.351 1.00 93.31 113 LYS A N 1
ATOM 859 C CA . LYS A 1 113 ? 10.945 9.043 -15.003 1.00 93.31 113 LYS A CA 1
ATOM 860 C C . LYS A 1 113 ? 12.293 8.459 -15.425 1.00 93.31 113 LYS A C 1
ATOM 862 O O . LYS A 1 113 ? 12.858 8.899 -16.419 1.00 93.31 113 LYS A O 1
ATOM 867 N N . LYS A 1 114 ? 12.836 7.529 -14.637 1.00 94.00 114 LYS A N 1
ATOM 868 C CA . LYS A 1 114 ? 14.167 6.967 -14.867 1.00 94.00 114 LYS A CA 1
ATOM 869 C C . LYS A 1 114 ? 14.176 5.833 -15.893 1.00 94.00 114 LYS A C 1
ATOM 871 O O . LYS A 1 114 ? 15.152 5.737 -16.622 1.00 94.00 114 LYS A O 1
ATOM 876 N N . TYR A 1 115 ? 13.132 5.006 -15.924 1.00 92.75 115 TYR A N 1
ATOM 877 C CA . TYR A 1 115 ? 13.110 3.755 -16.694 1.00 92.75 115 TYR A CA 1
ATOM 878 C C . TYR A 1 115 ? 11.871 3.594 -17.592 1.00 92.75 115 TYR A C 1
ATOM 880 O O . TYR A 1 115 ? 11.726 2.581 -18.264 1.00 92.75 115 TYR A O 1
ATOM 888 N N . GLY A 1 116 ? 10.934 4.548 -17.599 1.00 86.12 116 GLY A N 1
ATOM 889 C CA . GLY A 1 116 ? 9.645 4.409 -18.293 1.00 86.12 116 GLY A CA 1
ATOM 890 C C . GLY A 1 116 ? 9.735 4.310 -19.819 1.00 86.12 116 GLY A C 1
ATOM 891 O O . GLY A 1 116 ? 8.795 3.818 -20.443 1.00 86.12 116 GLY A O 1
ATOM 892 N N . ASP A 1 117 ? 10.862 4.736 -20.395 1.00 83.81 117 ASP A N 1
ATOM 893 C CA . ASP A 1 117 ? 11.150 4.676 -21.831 1.00 83.81 117 ASP A CA 1
ATOM 894 C C . ASP A 1 117 ? 12.067 3.496 -22.213 1.00 83.81 117 ASP A C 1
ATOM 896 O O . ASP A 1 117 ? 12.337 3.282 -23.402 1.00 83.81 117 ASP A O 1
ATOM 900 N N . ASP A 1 118 ? 12.539 2.724 -21.228 1.00 76.50 118 ASP A N 1
ATOM 901 C CA . ASP A 1 118 ? 13.442 1.596 -21.453 1.00 76.50 118 ASP A CA 1
ATOM 902 C C . ASP A 1 118 ? 12.714 0.439 -22.148 1.00 76.50 118 ASP A C 1
ATOM 904 O O . ASP A 1 118 ? 11.524 0.197 -21.931 1.00 76.50 118 ASP A O 1
ATOM 908 N N . LYS A 1 119 ? 13.437 -0.251 -23.036 1.00 59.38 119 LYS A N 1
ATOM 909 C CA . LYS A 1 119 ? 12.915 -1.341 -23.867 1.00 59.38 119 LYS A CA 1
ATOM 910 C C . LYS A 1 119 ? 13.045 -2.706 -23.220 1.00 59.38 119 LYS A C 1
ATOM 912 O O . LYS A 1 119 ? 14.059 -2.940 -22.528 1.00 59.38 119 LYS A O 1
#

pLDDT: mean 81.95, std 17.03, range [39.47, 97.5]

Radius of gyration: 36.68 Å; chains: 1; bounding box: 68×81×81 Å